Protein AF-A0A2V7XGY7-F1 (afdb_monomer)

Structure (mmCIF, N/CA/C/O backbone):
data_AF-A0A2V7XGY7-F1
#
_entry.id   AF-A0A2V7XGY7-F1
#
loop_
_atom_site.group_PDB
_atom_site.id
_atom_site.type_symbol
_atom_site.label_atom_id
_atom_site.label_alt_id
_atom_site.label_comp_id
_atom_site.label_asym_id
_atom_site.label_entity_id
_atom_site.label_seq_id
_atom_site.pdbx_PDB_ins_code
_atom_site.Cartn_x
_atom_site.Cartn_y
_atom_site.Cartn_z
_atom_site.occupancy
_atom_site.B_iso_or_equiv
_atom_site.auth_seq_id
_atom_site.auth_comp_id
_atom_site.auth_asym_id
_atom_site.auth_atom_id
_atom_site.pdbx_PDB_model_num
ATOM 1 N N . MET A 1 1 ? -17.185 2.835 -32.514 1.00 46.72 1 MET A N 1
ATOM 2 C CA . MET A 1 1 ? -17.616 2.091 -31.314 1.00 46.72 1 MET A CA 1
ATOM 3 C C . MET A 1 1 ? -16.519 1.093 -31.046 1.00 46.72 1 MET A C 1
ATOM 5 O O . MET A 1 1 ? -16.494 0.054 -31.683 1.00 46.72 1 MET A O 1
ATOM 9 N N . GLU A 1 2 ? -15.551 1.473 -30.225 1.00 43.09 2 GLU A N 1
ATOM 10 C CA . GLU A 1 2 ? -14.438 0.601 -29.854 1.00 43.09 2 GLU A CA 1
ATOM 11 C C . GLU A 1 2 ? -14.363 0.651 -28.333 1.00 43.09 2 GLU A C 1
ATOM 13 O O . GLU A 1 2 ? -13.688 1.482 -27.730 1.00 43.09 2 GLU A O 1
ATOM 18 N N . GLU A 1 3 ? -15.202 -0.181 -27.720 1.00 45.34 3 GLU A N 1
ATOM 19 C CA . GLU A 1 3 ? -15.142 -0.514 -26.304 1.00 45.34 3 GLU A CA 1
ATOM 20 C C . GLU A 1 3 ? -13.849 -1.300 -26.098 1.00 45.34 3 GLU A C 1
ATOM 22 O O . GLU A 1 3 ? -13.780 -2.508 -26.322 1.00 45.34 3 GLU A O 1
ATOM 27 N N . SER A 1 4 ? -12.782 -0.575 -25.762 1.00 44.91 4 SER A N 1
ATOM 28 C CA . SER A 1 4 ? -11.509 -1.172 -25.385 1.00 44.91 4 SER A CA 1
ATOM 29 C C . SER A 1 4 ? -11.739 -1.947 -24.092 1.00 44.91 4 SER A C 1
ATOM 31 O O . SER A 1 4 ? -11.933 -1.361 -23.026 1.00 44.91 4 SER A O 1
ATOM 33 N N . LEU A 1 5 ? -11.820 -3.267 -24.260 1.00 47.62 5 LEU A N 1
ATOM 34 C CA . LEU A 1 5 ? -11.950 -4.305 -23.249 1.00 47.62 5 LEU A CA 1
ATOM 35 C C . LEU A 1 5 ? -11.234 -3.884 -21.967 1.00 47.62 5 LEU A C 1
ATOM 37 O O . LEU A 1 5 ? -10.004 -3.859 -21.900 1.00 47.62 5 LEU A O 1
ATOM 41 N N . MET A 1 6 ? -12.029 -3.536 -20.956 1.00 45.19 6 MET A N 1
ATOM 42 C CA . MET A 1 6 ? -11.550 -3.375 -19.594 1.00 45.19 6 MET A CA 1
ATOM 43 C C . MET A 1 6 ? -10.892 -4.697 -19.213 1.00 45.19 6 MET A C 1
ATOM 45 O O . MET A 1 6 ? -11.563 -5.704 -19.007 1.00 45.19 6 MET A O 1
ATOM 49 N N . ASN A 1 7 ? -9.563 -4.700 -19.211 1.00 41.53 7 ASN A N 1
ATOM 50 C CA . ASN A 1 7 ? -8.748 -5.825 -18.803 1.00 41.53 7 ASN A CA 1
ATOM 51 C C . ASN A 1 7 ? -8.903 -5.966 -17.280 1.00 41.53 7 ASN A C 1
ATOM 53 O O . ASN A 1 7 ? -8.136 -5.413 -16.494 1.00 41.53 7 ASN A O 1
ATOM 57 N N . THR A 1 8 ? -9.998 -6.603 -16.867 1.00 46.94 8 THR A N 1
ATOM 58 C CA . THR A 1 8 ? -10.287 -7.028 -15.496 1.00 46.94 8 THR A CA 1
ATOM 59 C C . THR A 1 8 ? -9.630 -8.378 -15.244 1.00 46.94 8 THR A C 1
ATOM 61 O O . THR A 1 8 ? -10.295 -9.340 -14.863 1.00 46.94 8 THR A O 1
ATOM 64 N N . ASP A 1 9 ? -8.324 -8.473 -15.489 1.00 44.09 9 ASP A N 1
ATOM 65 C CA . ASP A 1 9 ? -7.549 -9.537 -14.866 1.00 44.09 9 ASP A CA 1
ATOM 66 C C . ASP A 1 9 ? -7.588 -9.287 -13.348 1.00 44.09 9 ASP A C 1
ATOM 68 O O . ASP A 1 9 ? -7.381 -8.142 -12.914 1.00 44.09 9 ASP A O 1
ATOM 72 N N . PRO A 1 10 ? -7.916 -10.290 -12.517 1.00 38.88 10 PRO A N 1
ATOM 73 C CA . PRO A 1 10 ? -7.894 -10.116 -11.075 1.00 38.88 10 PRO A CA 1
ATOM 74 C C . PRO A 1 10 ? -6.486 -9.673 -10.662 1.00 38.88 10 PRO A C 1
ATOM 76 O O . PRO A 1 10 ? -5.500 -10.383 -10.867 1.00 38.88 10 PRO A O 1
ATOM 79 N N . ARG A 1 11 ? -6.389 -8.458 -10.105 1.00 55.16 11 ARG A N 1
ATOM 80 C CA . ARG A 1 11 ? -5.152 -7.892 -9.553 1.00 55.16 11 ARG A CA 1
ATOM 81 C C . ARG A 1 11 ? -4.774 -8.731 -8.334 1.00 55.16 11 ARG A C 1
ATOM 83 O O . ARG A 1 11 ? -5.240 -8.480 -7.229 1.00 55.16 11 ARG A O 1
ATOM 90 N N . HIS A 1 12 ? -4.021 -9.803 -8.558 1.00 49.69 12 HIS A N 1
ATOM 91 C CA . HIS A 1 12 ? -3.672 -10.765 -7.520 1.00 49.69 12 HIS A CA 1
ATOM 92 C C . HIS A 1 12 ? -2.805 -10.089 -6.452 1.00 49.69 12 HIS A C 1
ATOM 94 O O . HIS A 1 12 ? -1.724 -9.584 -6.757 1.00 49.69 12 HIS A O 1
ATOM 100 N N . VAL A 1 13 ? -3.280 -10.090 -5.204 1.00 53.69 13 VAL A N 1
ATOM 101 C CA . VAL A 1 13 ? -2.519 -9.661 -4.026 1.00 53.69 13 VAL A CA 1
ATOM 102 C C . VAL A 1 13 ? -2.125 -10.905 -3.231 1.00 53.69 13 VAL A C 1
ATOM 104 O O . VAL A 1 13 ? -2.985 -11.569 -2.657 1.00 53.69 13 VAL A O 1
ATOM 107 N N . THR A 1 14 ? -0.835 -11.236 -3.194 1.00 56.06 14 THR A N 1
ATOM 108 C CA . THR A 1 14 ? -0.313 -12.379 -2.424 1.00 56.06 14 THR A CA 1
ATOM 109 C C . THR A 1 14 ? 0.252 -11.904 -1.093 1.00 56.06 14 THR A C 1
ATOM 111 O O . THR A 1 14 ? 1.143 -11.056 -1.061 1.00 56.06 14 THR A O 1
ATOM 114 N N . LEU A 1 15 ? -0.231 -12.464 0.014 1.00 51.75 15 LEU A N 1
ATOM 115 C CA . LEU A 1 15 ? 0.192 -12.073 1.360 1.00 51.75 15 LEU A CA 1
ATOM 116 C C . LEU A 1 15 ? 1.332 -12.942 1.864 1.00 51.75 15 LEU A C 1
ATOM 118 O O . LEU A 1 15 ? 1.272 -14.167 1.783 1.00 51.75 15 LEU A O 1
ATOM 122 N N . LEU A 1 16 ? 2.344 -12.294 2.427 1.00 55.34 16 LEU A N 1
ATOM 123 C CA . LEU A 1 16 ? 3.453 -12.925 3.127 1.00 55.34 16 LEU A CA 1
ATOM 124 C C . LEU A 1 16 ? 3.436 -12.417 4.572 1.00 55.34 16 LEU A C 1
ATOM 126 O O . LEU A 1 16 ? 4.139 -11.478 4.924 1.00 55.34 16 LEU A O 1
ATOM 130 N N . THR A 1 17 ? 2.574 -12.989 5.408 1.00 50.34 17 THR A N 1
ATOM 131 C CA . THR A 1 17 ? 2.470 -12.638 6.833 1.00 50.34 17 THR A CA 1
ATOM 132 C C . THR A 1 17 ? 3.401 -13.505 7.687 1.00 50.34 17 THR A C 1
ATOM 134 O O . THR A 1 17 ? 3.186 -14.719 7.751 1.00 50.34 17 THR A O 1
ATOM 137 N N . PRO A 1 18 ? 4.381 -12.934 8.409 1.00 47.38 18 PRO A N 1
ATOM 138 C CA . PRO A 1 18 ? 4.930 -13.557 9.606 1.00 47.38 18 PRO A CA 1
ATOM 139 C C . PRO A 1 18 ? 3.967 -13.303 10.789 1.00 47.38 18 PRO A C 1
ATOM 141 O O . PRO A 1 18 ? 3.942 -12.215 11.350 1.00 47.38 18 PRO A O 1
ATOM 144 N N . MET A 1 19 ? 3.134 -14.288 11.152 1.00 44.97 19 MET A N 1
ATOM 145 C CA . MET A 1 19 ? 2.222 -14.217 12.322 1.00 44.97 19 MET A CA 1
ATOM 146 C C . MET A 1 19 ? 2.981 -14.022 13.652 1.00 44.97 19 MET A C 1
ATOM 148 O O . MET A 1 19 ? 4.027 -14.657 13.827 1.00 44.97 19 MET A O 1
ATOM 152 N N . PRO A 1 20 ? 2.448 -13.223 14.612 1.00 45.06 20 PRO A N 1
ATOM 153 C CA . PRO A 1 20 ? 1.701 -13.783 15.768 1.00 45.06 20 PRO A CA 1
ATOM 154 C C . PRO A 1 20 ? 0.519 -12.854 16.243 1.00 45.06 20 PRO A C 1
ATOM 156 O O . PRO A 1 20 ? 0.223 -11.901 15.533 1.00 45.06 20 PRO A O 1
ATOM 159 N N . PRO A 1 21 ? -0.262 -13.127 17.327 1.00 52.50 21 PRO A N 1
ATOM 160 C CA . PRO A 1 21 ? -1.717 -13.304 17.230 1.00 52.50 21 PRO A CA 1
ATOM 161 C C . PRO A 1 21 ? -2.589 -12.219 17.907 1.00 52.50 21 PRO A C 1
ATOM 163 O O . PRO A 1 21 ? -2.312 -11.790 19.023 1.00 52.50 21 PRO A O 1
ATOM 166 N N . GLY A 1 22 ? -3.774 -11.964 17.340 1.00 48.19 22 GLY A N 1
ATOM 167 C CA . GLY A 1 22 ? -5.002 -11.885 18.150 1.00 48.19 22 GLY A CA 1
ATOM 168 C C . GLY A 1 22 ? -5.731 -10.546 18.267 1.00 48.19 22 GLY A C 1
ATOM 169 O O . GLY A 1 22 ? -6.733 -10.505 18.981 1.00 48.19 22 GLY A O 1
ATOM 170 N N . GLU A 1 23 ? -5.312 -9.483 17.578 1.00 52.19 23 GLU A N 1
ATOM 171 C CA . GLU A 1 23 ? -6.046 -8.211 17.626 1.00 52.19 23 GLU A CA 1
ATOM 172 C C . GLU A 1 23 ? -7.058 -8.074 16.469 1.00 52.19 23 GLU A C 1
ATOM 174 O O . GLU A 1 23 ? -6.738 -8.361 15.313 1.00 52.19 23 GLU A O 1
ATOM 179 N N . PRO A 1 24 ? -8.295 -7.609 16.738 1.00 56.31 24 PRO A N 1
ATOM 180 C CA . PRO A 1 24 ? -9.358 -7.467 15.734 1.00 56.31 24 PRO A CA 1
ATOM 181 C C . PRO A 1 24 ? -9.064 -6.400 14.665 1.00 56.31 24 PRO A C 1
ATOM 183 O O . PRO A 1 24 ? -9.850 -6.228 13.732 1.00 56.31 24 PRO A O 1
ATOM 186 N N . GLU A 1 25 ? -7.956 -5.670 14.796 1.00 61.44 25 GLU A N 1
ATOM 187 C CA . GLU A 1 25 ? -7.570 -4.565 13.921 1.00 61.44 25 GLU A CA 1
ATOM 188 C C . GLU A 1 25 ? -6.748 -5.018 12.697 1.00 61.44 25 GLU A C 1
ATOM 190 O O . GLU A 1 25 ? -6.770 -4.335 11.668 1.00 61.44 25 GLU A O 1
ATOM 195 N N . GLU A 1 26 ? -6.126 -6.205 12.744 1.00 62.97 26 GLU A N 1
ATOM 196 C CA . GLU A 1 26 ? -5.397 -6.814 11.613 1.00 62.97 26 GLU A CA 1
ATOM 197 C C . GLU A 1 26 ? -6.255 -6.962 10.345 1.00 62.97 26 GLU A C 1
ATOM 199 O O . GLU A 1 26 ? -5.852 -6.480 9.278 1.00 62.97 26 GLU A O 1
ATOM 204 N N . PRO A 1 27 ? -7.463 -7.565 10.418 1.00 67.38 27 PRO A N 1
ATOM 205 C CA . PRO A 1 27 ? -8.312 -7.748 9.244 1.00 67.38 27 PRO A CA 1
ATOM 206 C C . PRO A 1 27 ? -8.745 -6.420 8.612 1.00 67.38 27 PRO A C 1
ATOM 208 O O . PRO A 1 27 ? -8.887 -6.323 7.390 1.00 67.38 27 PRO A O 1
ATOM 211 N N . ALA A 1 28 ? -8.950 -5.384 9.433 1.00 75.75 28 ALA A N 1
ATOM 212 C CA . ALA A 1 28 ? -9.385 -4.071 8.973 1.00 75.75 28 ALA A CA 1
ATOM 213 C C . ALA A 1 28 ? -8.261 -3.325 8.247 1.00 75.75 28 ALA A C 1
ATOM 215 O O . ALA A 1 28 ? -8.506 -2.745 7.187 1.00 75.75 28 ALA A O 1
ATOM 216 N N . LEU A 1 29 ? -7.032 -3.360 8.775 1.00 78.06 29 LEU A N 1
ATOM 217 C CA . LEU A 1 29 ? -5.880 -2.771 8.098 1.00 78.06 29 LEU A CA 1
ATOM 218 C C . LEU A 1 29 ? -5.603 -3.487 6.779 1.00 78.06 29 LEU A C 1
ATOM 220 O O . LEU A 1 29 ? -5.442 -2.837 5.745 1.00 78.06 29 LEU A O 1
ATOM 224 N N . PHE A 1 30 ? -5.598 -4.819 6.811 1.00 76.94 30 PHE A N 1
ATOM 225 C CA . PHE A 1 30 ? -5.364 -5.612 5.619 1.00 76.94 30 PHE A CA 1
ATOM 226 C C . PHE A 1 30 ? -6.377 -5.282 4.515 1.00 76.94 30 PHE A C 1
ATOM 228 O O . PHE A 1 30 ? -5.992 -5.010 3.379 1.00 76.94 30 PHE A O 1
ATOM 235 N N . SER A 1 31 ? -7.661 -5.192 4.871 1.00 82.88 31 SER A N 1
ATOM 236 C CA . SER A 1 31 ? -8.722 -4.810 3.932 1.00 82.88 31 SER A CA 1
ATOM 237 C C . SER A 1 31 ? -8.486 -3.428 3.314 1.00 82.88 31 SER A C 1
ATOM 239 O O . SER A 1 31 ? -8.720 -3.239 2.124 1.00 82.88 31 SER A O 1
ATOM 241 N N . ARG A 1 32 ? -7.983 -2.457 4.089 1.00 86.12 32 ARG A N 1
ATOM 242 C CA . ARG A 1 32 ? -7.669 -1.112 3.576 1.00 86.12 32 ARG A CA 1
ATOM 243 C C . ARG A 1 32 ? -6.466 -1.114 2.640 1.00 86.12 32 ARG A C 1
ATOM 245 O O . ARG A 1 32 ? -6.500 -0.414 1.633 1.00 86.12 32 ARG A O 1
ATOM 252 N N . VAL A 1 33 ? -5.425 -1.890 2.948 1.00 85.75 33 VAL A N 1
ATOM 253 C CA . VAL A 1 33 ? -4.255 -2.054 2.069 1.00 85.75 33 VAL A CA 1
ATOM 254 C C . VAL A 1 33 ? -4.667 -2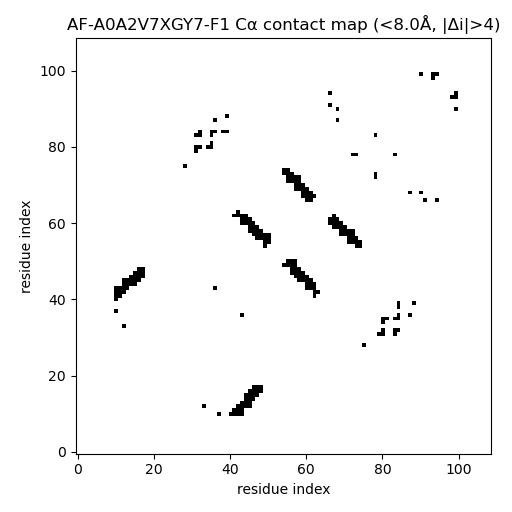.744 0.769 1.00 85.75 33 VAL A C 1
ATOM 256 O O . VAL A 1 33 ? -4.333 -2.255 -0.307 1.00 85.75 33 VAL A O 1
ATOM 259 N N . ALA A 1 34 ? -5.447 -3.824 0.845 1.00 85.50 34 ALA A N 1
ATOM 260 C CA . ALA A 1 34 ? -5.975 -4.508 -0.331 1.00 85.50 34 ALA A CA 1
ATOM 261 C C . ALA A 1 34 ? -6.812 -3.555 -1.201 1.00 85.50 34 ALA A C 1
ATOM 263 O O . ALA A 1 34 ? -6.523 -3.401 -2.384 1.00 85.50 34 ALA A O 1
ATOM 264 N N . GLN A 1 35 ? -7.757 -2.823 -0.601 1.00 88.19 35 GLN A N 1
ATOM 265 C CA . GLN A 1 35 ? -8.583 -1.836 -1.303 1.00 88.19 35 GLN A CA 1
ATOM 266 C C . GLN A 1 35 ? -7.753 -0.702 -1.927 1.00 88.19 35 GLN A C 1
ATOM 268 O O . GLN A 1 35 ? -8.058 -0.229 -3.022 1.00 88.19 35 GLN A O 1
ATOM 273 N N . ALA A 1 36 ? -6.688 -0.253 -1.258 1.00 88.81 36 ALA A N 1
ATOM 274 C CA . ALA A 1 36 ? -5.771 0.732 -1.821 1.00 88.81 36 ALA A CA 1
ATOM 275 C C . ALA A 1 36 ? -5.085 0.190 -3.087 1.00 88.81 36 ALA A C 1
ATOM 277 O O . ALA A 1 36 ? -5.082 0.850 -4.130 1.00 88.81 36 ALA A O 1
ATOM 278 N N . LEU A 1 37 ? -4.548 -1.031 -3.012 1.00 87.12 37 LEU A N 1
ATOM 279 C CA . LEU A 1 37 ? -3.814 -1.680 -4.099 1.00 87.12 37 LEU A CA 1
ATOM 280 C C . LEU A 1 37 ? -4.712 -2.109 -5.264 1.00 87.12 37 LEU A C 1
ATOM 282 O O . LEU A 1 37 ? -4.268 -2.062 -6.409 1.00 87.12 37 LEU A O 1
ATOM 286 N N . GLU A 1 38 ? -5.983 -2.433 -5.014 1.00 86.88 38 GLU A N 1
ATOM 287 C CA . GLU A 1 38 ? -6.978 -2.713 -6.058 1.00 86.88 38 GLU A CA 1
ATOM 288 C C . GLU A 1 38 ? -7.103 -1.573 -7.068 1.00 86.88 38 GLU A C 1
ATOM 290 O O . GLU A 1 38 ? -7.393 -1.822 -8.234 1.00 86.88 38 GLU A O 1
ATOM 295 N N . THR A 1 39 ? -6.849 -0.328 -6.660 1.00 85.00 39 THR A N 1
ATOM 296 C CA . THR A 1 39 ? -6.915 0.835 -7.557 1.00 85.00 39 THR A CA 1
ATOM 297 C C . THR A 1 39 ? -5.633 1.059 -8.361 1.00 85.00 39 THR A C 1
ATOM 299 O O . THR A 1 39 ? -5.669 1.748 -9.382 1.00 85.00 39 THR A O 1
ATOM 302 N N . LEU A 1 40 ? -4.526 0.402 -8.001 1.00 84.44 40 LEU A N 1
ATOM 303 C CA . LEU A 1 40 ? -3.218 0.556 -8.638 1.00 84.44 40 LEU A CA 1
ATOM 304 C C . LEU A 1 40 ? -2.874 -0.639 -9.553 1.00 84.44 40 LEU A C 1
ATOM 306 O O . LEU A 1 40 ? -3.270 -1.772 -9.272 1.00 84.44 40 LEU A O 1
ATOM 310 N N . PRO A 1 41 ? -2.150 -0.421 -10.667 1.00 83.25 41 PRO A N 1
ATOM 311 C CA . PRO A 1 41 ? -1.858 -1.481 -11.628 1.00 83.25 41 PRO A CA 1
ATOM 312 C C . PRO A 1 41 ? -0.829 -2.473 -11.079 1.00 83.25 41 PRO A C 1
ATOM 314 O O . PRO A 1 41 ? 0.244 -2.046 -10.670 1.00 83.25 41 PRO A O 1
ATOM 317 N N . GLY A 1 42 ? -1.095 -3.776 -11.163 1.00 77.62 42 GLY A N 1
ATOM 318 C CA . GLY A 1 42 ? -0.089 -4.823 -10.948 1.00 77.62 42 GLY A CA 1
ATOM 319 C C . GLY A 1 42 ? -0.625 -6.063 -10.230 1.00 77.62 42 GLY A C 1
ATOM 320 O O . GLY A 1 42 ? -1.666 -5.992 -9.573 1.00 77.62 42 GLY A O 1
ATOM 321 N N . PRO A 1 43 ? 0.085 -7.199 -10.324 1.00 84.25 43 PRO A N 1
ATOM 322 C CA . PRO A 1 43 ? 0.085 -8.169 -9.245 1.00 84.25 43 PRO A CA 1
ATOM 323 C C . PRO A 1 43 ? 0.947 -7.623 -8.099 1.00 84.25 43 PRO A C 1
ATOM 325 O O . PRO A 1 43 ? 2.074 -7.169 -8.311 1.00 84.25 43 PRO A O 1
ATOM 328 N N . TRP A 1 44 ? 0.418 -7.659 -6.882 1.00 87.19 44 TRP A N 1
ATOM 329 C CA . TRP A 1 44 ? 1.076 -7.130 -5.690 1.00 87.19 44 TRP A CA 1
ATOM 330 C C . TRP A 1 44 ? 1.428 -8.271 -4.741 1.00 87.19 44 TRP A C 1
ATOM 332 O O . TRP A 1 44 ? 0.670 -9.227 -4.589 1.00 87.19 44 TRP A O 1
ATOM 342 N N . ARG A 1 45 ? 2.558 -8.170 -4.047 1.00 86.06 45 ARG A N 1
ATOM 343 C CA . ARG A 1 45 ? 2.833 -8.995 -2.866 1.00 86.06 45 ARG A CA 1
ATOM 344 C C . ARG A 1 45 ? 2.939 -8.089 -1.659 1.00 86.06 45 ARG A C 1
ATOM 346 O O . ARG A 1 45 ? 3.592 -7.056 -1.739 1.00 86.06 45 ARG A O 1
ATOM 353 N N . VAL A 1 46 ? 2.290 -8.455 -0.564 1.00 85.19 46 VAL A N 1
ATOM 354 C CA . VAL A 1 46 ? 2.203 -7.606 0.626 1.00 85.19 46 VAL A CA 1
ATOM 355 C C . VAL A 1 46 ? 2.707 -8.378 1.833 1.00 85.19 46 VAL A C 1
ATOM 357 O O . VAL A 1 46 ? 2.189 -9.445 2.158 1.00 85.19 46 VAL A O 1
ATOM 360 N N . GLY A 1 47 ? 3.723 -7.833 2.489 1.00 84.12 47 GLY A N 1
ATOM 361 C CA . GLY A 1 47 ? 4.163 -8.212 3.822 1.00 84.12 47 GLY A CA 1
ATOM 362 C C . GLY A 1 47 ? 3.585 -7.256 4.858 1.00 84.12 47 GLY A C 1
ATOM 363 O O . GLY A 1 47 ? 3.516 -6.048 4.630 1.00 84.12 47 GLY A O 1
ATOM 364 N N . LEU A 1 48 ? 3.164 -7.802 5.993 1.00 80.75 48 LEU A N 1
ATOM 365 C CA . LEU A 1 48 ? 2.656 -7.044 7.133 1.00 80.75 48 LEU A CA 1
ATOM 366 C C . LEU A 1 48 ? 3.444 -7.445 8.372 1.00 80.75 48 LEU A C 1
ATOM 368 O O . LEU A 1 48 ? 3.514 -8.630 8.688 1.00 80.75 48 LEU A O 1
ATOM 372 N N . THR A 1 49 ? 4.005 -6.465 9.075 1.00 78.31 49 THR A N 1
ATOM 373 C CA . THR A 1 49 ? 4.740 -6.690 10.324 1.00 78.31 49 THR A CA 1
ATOM 374 C C . THR A 1 49 ? 4.232 -5.728 11.389 1.00 78.31 49 THR A C 1
ATOM 376 O O . THR A 1 49 ? 4.207 -4.519 11.166 1.00 78.31 49 THR A O 1
ATOM 379 N N . HIS A 1 50 ? 3.846 -6.251 12.553 1.00 74.88 50 HIS A N 1
ATOM 380 C CA . HIS A 1 50 ? 3.397 -5.445 13.688 1.00 74.88 50 HIS A CA 1
ATOM 381 C C . HIS A 1 50 ? 4.539 -5.177 14.673 1.00 74.88 50 HIS A C 1
ATOM 383 O O . HIS A 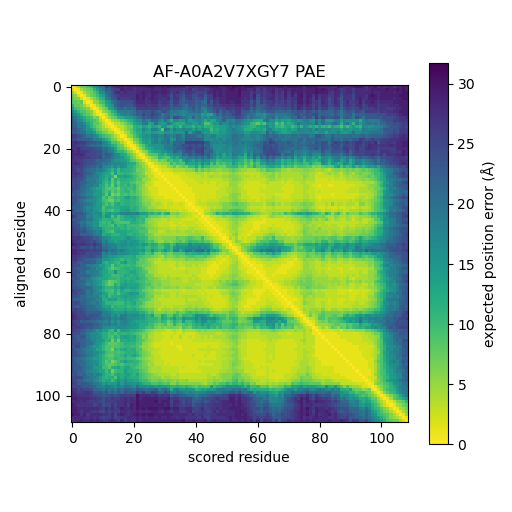1 50 ? 5.207 -6.106 15.133 1.00 74.88 50 HIS A O 1
ATOM 389 N N . GLY A 1 51 ? 4.744 -3.910 15.029 1.00 69.56 51 GLY A N 1
ATOM 390 C CA . GLY A 1 51 ? 5.664 -3.493 16.081 1.00 69.56 51 GLY A CA 1
ATOM 391 C C . GLY A 1 51 ? 4.969 -3.421 17.440 1.00 69.56 51 GLY A C 1
ATOM 392 O O . GLY A 1 51 ? 4.481 -2.360 17.828 1.00 69.56 51 GLY A O 1
ATOM 393 N N . VAL A 1 52 ? 4.969 -4.534 18.180 1.00 61.88 52 VAL A N 1
ATOM 394 C CA . VAL A 1 52 ? 4.221 -4.715 19.446 1.00 61.88 52 VAL A CA 1
ATOM 395 C C . VAL A 1 52 ? 4.578 -3.682 20.529 1.00 61.88 52 VAL A C 1
ATOM 397 O O . VAL A 1 52 ? 3.730 -3.314 21.333 1.00 61.88 52 VAL A O 1
ATOM 400 N N . GLU A 1 53 ? 5.814 -3.175 20.553 1.00 60.72 53 GLU A N 1
ATOM 401 C CA . GLU A 1 53 ? 6.271 -2.243 21.600 1.00 60.72 53 GLU A CA 1
ATOM 402 C C . GLU A 1 53 ? 5.747 -0.807 21.444 1.00 60.72 53 GLU A C 1
ATOM 404 O O . GLU A 1 53 ? 5.788 -0.031 22.396 1.00 60.72 53 GLU A O 1
ATOM 409 N N . LEU A 1 54 ? 5.270 -0.430 20.256 1.00 58.06 54 LEU A N 1
ATOM 410 C CA . LEU A 1 54 ? 4.936 0.962 19.929 1.00 58.06 54 LEU A CA 1
ATOM 411 C C . LEU A 1 54 ? 3.635 1.095 19.105 1.00 58.06 54 LEU A C 1
ATOM 413 O O . LEU A 1 54 ? 3.262 2.209 18.748 1.00 58.06 54 LEU A O 1
ATOM 417 N N . GLY A 1 55 ? 2.939 -0.008 18.798 1.00 67.88 55 GLY A N 1
ATOM 418 C CA . GLY A 1 55 ? 1.603 0.002 18.179 1.00 67.88 55 GLY A CA 1
ATOM 419 C C . GLY A 1 55 ? 1.559 0.477 16.721 1.00 67.88 55 GLY A C 1
ATOM 420 O O . GLY A 1 55 ? 0.574 1.081 16.292 1.00 67.88 55 GLY A O 1
ATOM 421 N N . TRP A 1 56 ? 2.629 0.247 15.958 1.00 75.38 56 TRP A N 1
ATOM 422 C CA . TRP A 1 56 ? 2.745 0.620 14.544 1.00 75.38 56 TRP A CA 1
ATOM 423 C C . TRP A 1 56 ? 2.721 -0.606 13.642 1.00 75.38 56 TRP A C 1
ATOM 425 O O . TRP A 1 56 ? 3.180 -1.692 14.007 1.00 75.38 56 TRP A O 1
ATOM 435 N N . TRP A 1 57 ? 2.236 -0.397 12.422 1.00 80.00 57 TRP A N 1
ATOM 436 C CA . TRP A 1 57 ? 2.210 -1.410 11.378 1.00 80.00 57 TRP A CA 1
ATOM 437 C C . TRP A 1 57 ? 3.191 -1.062 10.271 1.00 80.00 57 TRP A C 1
ATOM 439 O O . TRP A 1 57 ? 3.170 0.041 9.730 1.00 80.00 57 TRP A O 1
ATOM 449 N N . ILE A 1 58 ? 4.030 -2.021 9.901 1.00 81.88 58 ILE A N 1
ATOM 450 C CA . ILE A 1 58 ? 4.821 -1.966 8.677 1.00 81.88 58 ILE A CA 1
ATOM 451 C C . ILE A 1 58 ? 4.045 -2.687 7.594 1.00 81.88 58 ILE A C 1
ATOM 453 O O . ILE A 1 58 ? 3.729 -3.869 7.736 1.00 81.88 58 ILE A O 1
ATOM 457 N N . VAL A 1 59 ? 3.795 -1.990 6.494 1.00 85.75 59 VAL A N 1
ATOM 458 C CA . VAL A 1 59 ? 3.320 -2.602 5.258 1.00 85.75 59 VAL A CA 1
ATOM 459 C C . VAL A 1 59 ? 4.459 -2.560 4.265 1.00 85.75 59 VAL A C 1
ATOM 461 O O . VAL A 1 59 ? 4.914 -1.477 3.909 1.00 85.75 59 VAL A O 1
ATOM 464 N N . THR A 1 60 ? 4.900 -3.713 3.786 1.00 86.19 60 THR A N 1
ATOM 465 C CA . THR A 1 60 ? 5.857 -3.772 2.685 1.00 86.19 60 THR A CA 1
ATOM 466 C C . THR A 1 60 ? 5.183 -4.340 1.454 1.00 86.19 60 THR A C 1
ATOM 468 O O . THR A 1 60 ? 4.625 -5.432 1.484 1.00 86.19 60 THR A O 1
ATOM 471 N N . VAL A 1 61 ? 5.205 -3.587 0.364 1.00 87.75 61 VAL A N 1
ATOM 472 C CA . VAL A 1 61 ? 4.567 -3.942 -0.897 1.00 87.75 61 VAL A CA 1
ATOM 473 C C . VAL A 1 61 ? 5.637 -4.163 -1.952 1.00 87.75 61 VAL A C 1
ATOM 475 O O . VAL A 1 61 ? 6.508 -3.321 -2.148 1.00 87.75 61 VAL A O 1
ATOM 478 N N . TYR A 1 62 ? 5.522 -5.278 -2.659 1.00 86.94 62 TYR A N 1
ATOM 479 C CA . TYR A 1 62 ? 6.437 -5.715 -3.700 1.00 86.94 62 TYR A CA 1
ATOM 480 C C . TYR A 1 62 ? 5.696 -5.970 -5.011 1.00 86.94 62 TYR A C 1
ATOM 482 O O . TYR A 1 62 ? 4.536 -6.396 -5.011 1.00 86.94 62 TYR A O 1
ATOM 490 N N . ARG A 1 63 ? 6.393 -5.788 -6.132 1.00 86.12 63 ARG A N 1
ATOM 491 C CA . ARG A 1 63 ? 5.964 -6.210 -7.475 1.00 86.12 63 ARG A CA 1
ATOM 492 C C . ARG A 1 63 ? 7.098 -6.895 -8.221 1.00 86.12 63 ARG A C 1
ATOM 494 O O . ARG A 1 63 ? 8.267 -6.792 -7.867 1.00 86.12 63 ARG A O 1
ATOM 501 N N . GLU A 1 64 ? 6.732 -7.583 -9.293 1.00 82.56 64 GLU A N 1
ATOM 502 C CA . GLU A 1 64 ? 7.659 -8.371 -10.110 1.00 82.56 64 GLU A CA 1
ATOM 503 C C . GLU A 1 64 ? 8.626 -7.522 -10.949 1.00 82.56 64 GLU A C 1
ATOM 505 O O . GLU A 1 64 ? 9.668 -8.020 -11.361 1.00 82.56 64 GLU A O 1
ATOM 510 N N . ASP A 1 65 ? 8.330 -6.236 -11.154 1.00 82.25 65 ASP A N 1
ATOM 511 C CA . ASP A 1 65 ? 9.218 -5.277 -11.827 1.00 82.25 65 ASP A CA 1
ATOM 512 C C . ASP A 1 65 ? 10.342 -4.737 -10.925 1.00 82.25 65 ASP A C 1
ATOM 514 O O . ASP A 1 65 ? 11.136 -3.902 -11.354 1.00 82.25 65 ASP A O 1
ATOM 518 N N . GLY A 1 66 ? 10.446 -5.235 -9.689 1.00 84.19 66 GLY A N 1
ATOM 519 C CA . GLY A 1 66 ? 11.438 -4.788 -8.714 1.00 84.19 66 GLY A CA 1
ATOM 520 C C . GLY A 1 66 ? 10.998 -3.564 -7.913 1.00 84.19 66 GLY A C 1
ATOM 521 O O . GLY A 1 66 ? 11.807 -3.003 -7.175 1.00 84.19 66 GLY A O 1
ATOM 522 N N . PHE A 1 67 ? 9.734 -3.144 -8.027 1.00 86.25 67 PHE A N 1
ATOM 523 C CA . PHE A 1 67 ? 9.169 -2.169 -7.104 1.00 86.25 67 PHE A CA 1
ATOM 5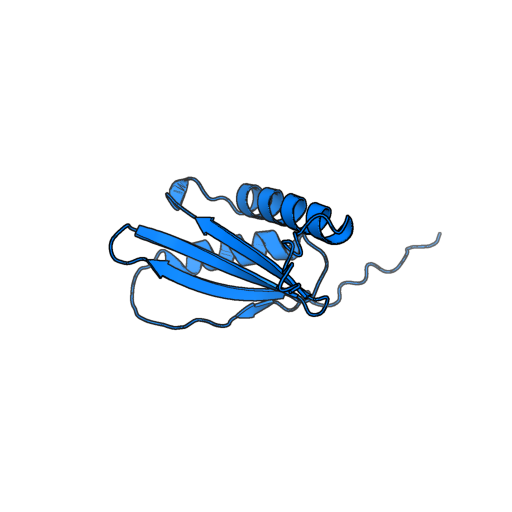24 C C . PHE A 1 67 ? 9.064 -2.767 -5.697 1.00 86.25 67 PHE A C 1
ATOM 526 O O . PHE A 1 67 ? 8.451 -3.818 -5.496 1.00 86.25 67 PHE A O 1
ATOM 533 N N . GLU A 1 68 ? 9.615 -2.045 -4.728 1.00 87.81 68 GLU A N 1
ATOM 534 C CA . GLU A 1 68 ? 9.484 -2.303 -3.299 1.00 87.81 68 GLU A CA 1
ATOM 535 C C . GLU A 1 68 ? 9.167 -0.982 -2.593 1.00 87.81 68 GLU A C 1
ATOM 537 O O . GLU A 1 68 ? 9.809 0.044 -2.837 1.00 87.81 68 GLU A O 1
ATOM 542 N N . CYS A 1 69 ? 8.160 -0.996 -1.725 1.00 86.94 69 CYS A N 1
ATOM 543 C CA . CYS A 1 69 ? 7.771 0.154 -0.925 1.00 86.94 69 CYS A CA 1
ATOM 544 C C . CYS A 1 69 ? 7.394 -0.288 0.484 1.00 86.94 69 CYS A C 1
ATOM 546 O O . CYS A 1 69 ? 6.541 -1.154 0.657 1.00 86.94 69 CYS A O 1
ATOM 548 N N . THR A 1 70 ? 8.007 0.345 1.482 1.00 87.69 70 THR A N 1
ATOM 549 C CA . THR A 1 70 ? 7.691 0.137 2.894 1.00 87.69 70 THR A CA 1
ATOM 550 C C . THR A 1 70 ? 6.971 1.365 3.433 1.00 87.69 70 THR A C 1
ATOM 552 O O . THR A 1 70 ? 7.513 2.469 3.390 1.00 87.69 70 THR A O 1
ATOM 555 N N . LEU A 1 71 ? 5.763 1.168 3.951 1.00 85.50 71 LEU A N 1
ATOM 556 C CA . LEU A 1 71 ? 4.965 2.180 4.627 1.00 85.50 71 LEU A CA 1
ATOM 557 C C . LEU A 1 71 ? 4.951 1.903 6.128 1.00 85.50 71 LEU A C 1
ATOM 559 O O . LEU A 1 71 ? 4.648 0.791 6.563 1.00 85.50 71 LEU A O 1
ATOM 563 N N . LEU A 1 72 ? 5.246 2.942 6.905 1.00 83.00 72 LEU A N 1
ATOM 564 C CA . LEU A 1 72 ? 5.043 2.957 8.345 1.00 83.00 72 LEU A CA 1
AT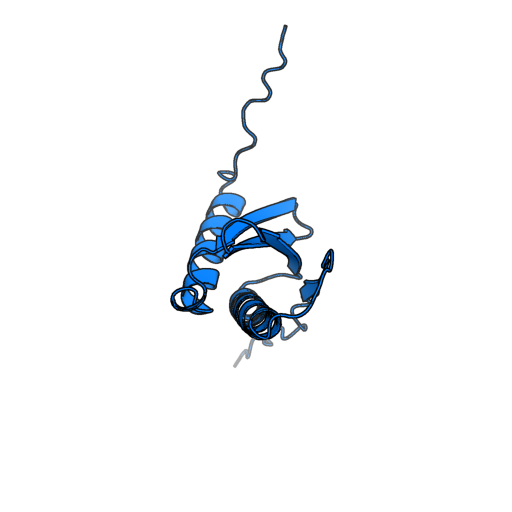OM 565 C C . LEU A 1 72 ? 3.665 3.555 8.627 1.00 83.00 72 LEU A C 1
ATOM 567 O O . LEU A 1 72 ? 3.417 4.728 8.354 1.00 83.00 72 LEU A O 1
ATOM 571 N N . LEU A 1 73 ? 2.762 2.739 9.153 1.00 80.06 73 LEU A N 1
ATOM 572 C CA . LEU A 1 73 ? 1.402 3.128 9.481 1.00 80.06 73 LEU A CA 1
ATOM 573 C C . LEU A 1 73 ? 1.274 3.277 10.996 1.00 80.06 73 LEU A C 1
ATOM 575 O O . LEU A 1 73 ? 1.103 2.304 11.732 1.00 80.06 73 LEU A O 1
ATOM 579 N N . GLU A 1 74 ? 1.356 4.525 11.445 1.00 72.75 74 GLU A N 1
ATOM 580 C CA . GLU A 1 74 ? 1.071 4.932 12.820 1.00 72.75 74 GLU A CA 1
ATOM 581 C C . GLU A 1 74 ? -0.391 5.383 12.936 1.00 72.75 74 GLU A C 1
ATOM 583 O O . GLU A 1 74 ? -0.934 6.017 12.024 1.00 72.75 74 GLU A O 1
ATOM 588 N N . GLY A 1 75 ? -1.041 5.052 14.057 1.00 66.88 75 GLY A N 1
ATOM 589 C CA . GLY A 1 75 ? -2.405 5.492 14.356 1.00 66.88 75 GLY A CA 1
ATOM 590 C C . GLY A 1 75 ? -3.444 4.982 13.352 1.00 66.88 75 GLY A C 1
ATOM 591 O O . GLY A 1 75 ? -3.979 5.755 12.557 1.00 66.88 75 GLY A O 1
ATOM 592 N N . LEU A 1 76 ? -3.785 3.689 13.425 1.00 63.66 76 LEU A N 1
ATOM 593 C CA . LEU A 1 76 ? -4.695 2.991 12.499 1.00 63.66 76 LEU A CA 1
ATOM 594 C C . LEU A 1 76 ? -6.024 3.708 12.220 1.00 63.66 76 LEU A C 1
ATOM 596 O O . LEU A 1 76 ? -6.572 3.573 11.127 1.00 63.66 76 LEU A O 1
ATOM 600 N N . ALA A 1 77 ? -6.548 4.490 13.165 1.00 61.91 77 ALA A N 1
ATOM 601 C CA . ALA A 1 77 ? -7.768 5.276 12.971 1.00 61.91 77 ALA A CA 1
ATOM 602 C C . ALA A 1 77 ? -7.648 6.339 11.858 1.00 61.91 77 ALA A C 1
ATOM 604 O O . ALA A 1 77 ? -8.651 6.709 11.254 1.00 61.91 77 ALA A O 1
ATOM 605 N N . GLN A 1 78 ? -6.435 6.816 11.570 1.00 65.06 78 GLN A N 1
ATOM 606 C CA . GLN A 1 78 ? -6.168 7.860 10.574 1.00 65.06 78 GLN A CA 1
ATOM 607 C C . GLN A 1 78 ? -5.790 7.283 9.200 1.00 65.06 78 GLN A C 1
ATOM 609 O O . GLN A 1 78 ? -5.854 7.984 8.191 1.00 65.06 78 GLN A O 1
ATOM 614 N N . GLN A 1 79 ? -5.433 5.997 9.141 1.00 73.12 79 GLN A N 1
ATOM 615 C CA . GLN A 1 79 ? -4.978 5.334 7.920 1.00 73.12 79 GLN A CA 1
ATOM 616 C C . GLN A 1 79 ? -6.168 4.762 7.147 1.00 73.12 79 GLN A C 1
ATOM 618 O O . GLN A 1 79 ? -6.638 3.650 7.403 1.00 73.12 79 GLN A O 1
ATOM 623 N N . THR A 1 80 ? -6.679 5.550 6.201 1.00 83.94 80 THR A N 1
ATOM 624 C CA . THR A 1 80 ? -7.752 5.147 5.281 1.00 83.94 80 THR A CA 1
ATOM 625 C C . THR A 1 80 ? -7.174 4.458 4.043 1.00 83.94 80 THR A C 1
ATOM 627 O O . THR A 1 80 ? -6.013 4.661 3.692 1.00 83.94 80 THR A O 1
ATOM 630 N N . ALA A 1 81 ? -7.986 3.682 3.320 1.00 84.81 81 ALA A N 1
ATOM 631 C CA . ALA A 1 81 ? -7.551 3.097 2.048 1.00 84.81 81 ALA A CA 1
ATOM 632 C C . ALA A 1 81 ? -7.090 4.174 1.043 1.00 84.81 81 ALA A C 1
ATOM 634 O O . ALA A 1 81 ? -6.116 3.977 0.323 1.00 84.81 81 ALA A O 1
ATOM 635 N N . SER A 1 82 ? -7.734 5.346 1.041 1.00 86.88 82 SER A N 1
ATOM 636 C CA . SER A 1 82 ? -7.346 6.476 0.189 1.00 86.88 82 SER A CA 1
ATOM 637 C C . SER A 1 82 ? -5.967 7.035 0.545 1.00 86.88 82 SER A C 1
ATOM 639 O O . SER A 1 82 ? -5.155 7.233 -0.351 1.00 86.88 82 SER A O 1
ATOM 641 N N . SER A 1 83 ? -5.668 7.240 1.834 1.00 87.12 83 SER A N 1
ATOM 642 C CA . SER A 1 83 ? -4.359 7.767 2.249 1.00 87.12 83 SER A CA 1
ATOM 643 C C . SER A 1 83 ? -3.225 6.778 1.979 1.00 87.12 83 SER A C 1
ATOM 645 O O . SER A 1 83 ? -2.126 7.193 1.620 1.00 87.12 83 SER A O 1
ATOM 647 N N . ILE A 1 84 ? -3.488 5.474 2.115 1.00 88.12 84 ILE A N 1
ATOM 648 C CA . ILE A 1 84 ? -2.537 4.414 1.753 1.00 88.12 84 ILE A CA 1
ATOM 649 C C . ILE A 1 84 ? -2.324 4.398 0.236 1.00 88.12 84 ILE A C 1
ATOM 651 O O . ILE A 1 84 ? -1.186 4.371 -0.226 1.00 88.12 84 ILE A O 1
ATOM 655 N N . ARG A 1 85 ? -3.402 4.473 -0.554 1.00 90.25 85 ARG A N 1
ATOM 656 C CA . ARG A 1 85 ? -3.324 4.532 -2.019 1.00 90.25 85 ARG A CA 1
ATOM 657 C C . ARG A 1 85 ? -2.485 5.713 -2.486 1.00 90.25 85 ARG A C 1
ATOM 659 O O . ARG A 1 85 ? -1.638 5.524 -3.348 1.00 90.25 85 ARG A O 1
ATOM 666 N N . ASP A 1 86 ? -2.720 6.906 -1.950 1.00 90.00 86 ASP A N 1
ATOM 667 C CA . ASP A 1 86 ? -2.030 8.113 -2.411 1.00 90.00 86 ASP A CA 1
ATOM 668 C C . ASP A 1 86 ? -0.518 8.028 -2.124 1.00 90.00 86 ASP A C 1
ATOM 670 O O . ASP A 1 86 ? 0.292 8.354 -2.991 1.00 90.00 86 ASP A O 1
ATOM 674 N N . GLN A 1 87 ? -0.126 7.473 -0.969 1.00 89.12 87 GLN A N 1
ATOM 675 C CA . GLN A 1 87 ? 1.279 7.171 -0.649 1.00 89.12 87 GLN A CA 1
ATOM 676 C C . GLN A 1 87 ? 1.888 6.129 -1.600 1.00 89.12 87 GLN A C 1
ATOM 678 O O . GLN A 1 87 ? 3.009 6.300 -2.082 1.00 89.12 87 GLN A O 1
ATOM 683 N N . MET A 1 88 ? 1.144 5.063 -1.905 1.00 89.00 88 MET A N 1
ATOM 684 C CA . MET A 1 88 ? 1.575 4.026 -2.846 1.00 89.00 88 MET A CA 1
ATOM 685 C C . MET A 1 88 ? 1.706 4.560 -4.278 1.00 89.00 88 MET A C 1
ATOM 687 O O . MET A 1 88 ? 2.649 4.200 -4.979 1.00 89.00 88 MET A O 1
ATOM 691 N N . ALA A 1 89 ? 0.784 5.420 -4.716 1.00 89.44 89 ALA A N 1
ATOM 692 C CA . ALA A 1 89 ? 0.802 6.037 -6.037 1.00 89.44 89 ALA A CA 1
ATOM 693 C C . ALA A 1 89 ? 2.015 6.960 -6.205 1.00 89.44 89 ALA A C 1
ATOM 695 O O . ALA A 1 89 ? 2.699 6.880 -7.225 1.00 89.44 89 ALA A O 1
ATOM 696 N N . ASP A 1 90 ? 2.323 7.770 -5.188 1.00 88.88 90 ASP A N 1
ATOM 697 C CA . ASP A 1 90 ? 3.531 8.597 -5.166 1.00 88.88 90 ASP A CA 1
ATOM 698 C C . ASP A 1 90 ? 4.806 7.742 -5.244 1.00 88.88 90 ASP A C 1
ATOM 700 O O . ASP A 1 90 ? 5.675 7.978 -6.089 1.00 88.88 90 ASP A O 1
ATOM 704 N N . ALA A 1 91 ? 4.905 6.700 -4.412 1.00 87.81 91 ALA A N 1
ATOM 705 C CA . ALA A 1 91 ? 6.053 5.797 -4.416 1.00 87.81 91 ALA A CA 1
ATOM 706 C C . ALA A 1 91 ? 6.230 5.098 -5.774 1.00 87.81 91 ALA A C 1
ATOM 708 O O . ALA A 1 91 ? 7.346 4.994 -6.289 1.00 87.81 91 ALA A O 1
ATOM 709 N N . LEU A 1 92 ? 5.127 4.653 -6.377 1.00 87.00 92 LEU A N 1
ATOM 710 C CA . LEU A 1 92 ? 5.122 4.007 -7.683 1.00 87.00 92 LEU A CA 1
ATOM 711 C C . LEU A 1 92 ? 5.549 4.976 -8.791 1.00 87.00 92 LEU A C 1
ATOM 713 O O . LEU A 1 92 ? 6.366 4.621 -9.640 1.00 87.00 92 LEU A O 1
ATOM 717 N N . GLN A 1 93 ? 5.058 6.215 -8.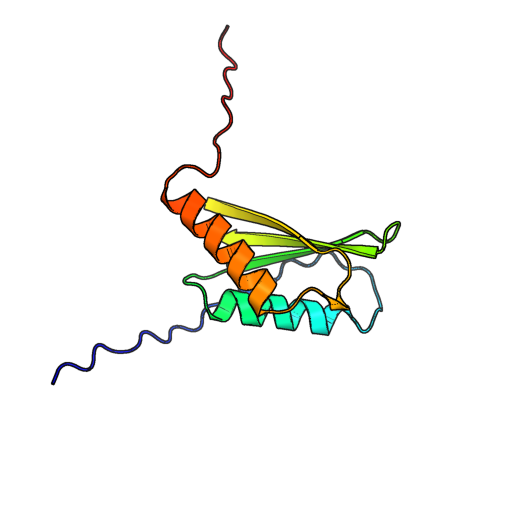764 1.00 87.81 93 GLN A N 1
ATOM 718 C CA . GLN A 1 93 ? 5.468 7.252 -9.708 1.00 87.81 93 GLN A CA 1
ATOM 719 C C . GLN A 1 93 ? 6.970 7.541 -9.598 1.00 87.81 93 GLN A C 1
ATOM 721 O O . GLN A 1 93 ? 7.656 7.613 -10.618 1.00 87.81 93 GLN A O 1
ATOM 726 N N . ARG A 1 94 ? 7.515 7.640 -8.379 1.00 85.88 94 ARG A N 1
ATOM 727 C CA . ARG A 1 94 ? 8.964 7.799 -8.166 1.00 85.88 94 ARG A CA 1
ATOM 728 C C . ARG A 1 94 ? 9.764 6.613 -8.703 1.00 85.88 94 ARG A C 1
ATOM 730 O O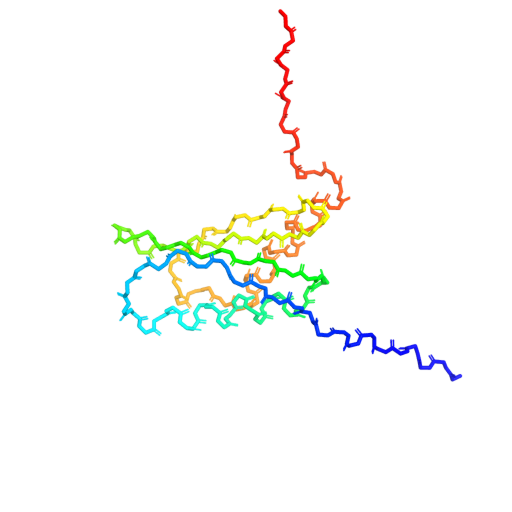 . ARG A 1 94 ? 10.823 6.825 -9.292 1.00 85.88 94 ARG A O 1
ATOM 737 N N . HIS A 1 95 ? 9.247 5.395 -8.572 1.00 84.56 95 HIS A N 1
ATOM 738 C CA . HIS A 1 95 ? 9.888 4.202 -9.121 1.00 84.56 95 HIS A CA 1
ATOM 739 C C . HIS A 1 95 ? 9.929 4.216 -10.648 1.00 84.56 95 HIS A C 1
ATOM 741 O O . HIS A 1 95 ? 10.994 4.011 -11.225 1.00 84.56 95 HIS A O 1
ATOM 747 N N . PHE A 1 96 ? 8.815 4.553 -11.302 1.00 81.62 96 PHE A N 1
ATOM 748 C CA . PHE A 1 96 ? 8.770 4.690 -12.760 1.00 81.62 96 PHE A CA 1
ATOM 749 C C . PHE A 1 96 ? 9.729 5.754 -13.294 1.00 81.62 96 PHE A C 1
ATOM 751 O O . PHE A 1 96 ? 10.292 5.594 -14.373 1.00 81.62 96 PHE A O 1
ATOM 758 N N . LEU A 1 97 ? 9.943 6.827 -12.535 1.00 84.25 97 LEU A N 1
ATOM 759 C CA . LEU A 1 97 ? 10.891 7.880 -12.890 1.00 84.25 97 LEU A CA 1
ATOM 760 C C . LEU A 1 97 ? 12.356 7.499 -12.602 1.00 84.25 97 LEU A C 1
ATOM 762 O O . LEU A 1 97 ? 13.247 8.313 -12.835 1.00 84.25 97 LEU A O 1
ATOM 766 N N . GLY A 1 98 ? 12.628 6.296 -12.079 1.00 77.00 98 GLY A N 1
ATOM 767 C CA . GLY A 1 98 ? 13.969 5.874 -11.661 1.00 77.00 98 GLY A CA 1
ATOM 768 C C . GLY A 1 98 ? 14.496 6.636 -10.440 1.00 77.00 98 GLY A C 1
ATOM 769 O O . GLY A 1 98 ? 15.693 6.620 -10.166 1.00 77.00 98 GLY A O 1
ATOM 770 N N . LEU A 1 99 ? 13.608 7.318 -9.711 1.00 64.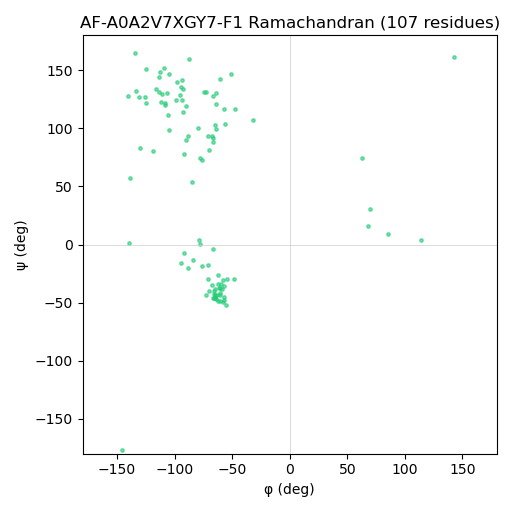12 99 LEU A N 1
ATOM 771 C CA . LEU A 1 99 ? 13.920 8.128 -8.532 1.00 64.12 99 LEU A CA 1
ATOM 772 C C . LEU A 1 99 ? 13.808 7.327 -7.228 1.00 64.12 99 LEU A C 1
ATOM 774 O O . LEU A 1 99 ? 14.184 7.820 -6.163 1.00 64.12 99 LEU A O 1
ATOM 778 N N . SER A 1 100 ? 13.312 6.088 -7.295 1.00 57.56 100 SER A N 1
ATOM 779 C CA . SER A 1 100 ? 13.415 5.121 -6.201 1.00 57.56 100 SER A CA 1
ATOM 780 C C . SER A 1 100 ? 14.868 4.676 -6.099 1.00 57.56 100 SER A C 1
ATOM 782 O O . SER A 1 100 ? 15.326 3.818 -6.847 1.00 57.56 100 SER A O 1
ATOM 784 N N . GLY A 1 101 ? 15.617 5.365 -5.243 1.00 46.94 101 GLY A N 1
ATOM 785 C CA . GLY A 1 101 ? 17.070 5.336 -5.214 1.00 46.94 101 GLY A CA 1
ATOM 786 C C . GLY A 1 101 ? 17.684 3.938 -5.259 1.00 46.94 101 GLY A C 1
ATOM 787 O O . GLY A 1 101 ? 17.647 3.189 -4.288 1.00 46.94 101 GLY A O 1
ATOM 788 N N . ARG A 1 102 ? 18.432 3.680 -6.333 1.00 44.31 102 ARG A N 1
ATOM 789 C CA . ARG A 1 102 ? 19.750 3.071 -6.182 1.00 44.31 102 ARG A CA 1
ATOM 790 C C . ARG A 1 102 ? 20.604 4.135 -5.492 1.00 44.31 102 ARG A C 1
ATOM 792 O O . ARG A 1 102 ? 21.110 5.042 -6.147 1.00 44.31 102 ARG A O 1
ATOM 799 N N . GLY A 1 103 ? 20.684 4.090 -4.161 1.00 42.91 103 GLY A N 1
ATOM 800 C CA . GLY A 1 103 ? 21.709 4.853 -3.450 1.00 42.91 103 GLY A CA 1
ATOM 801 C C . GLY A 1 103 ? 23.076 4.546 -4.077 1.00 42.91 103 GLY A C 1
ATOM 802 O O . GLY A 1 103 ? 23.263 3.427 -4.575 1.00 42.91 103 GLY A O 1
ATOM 803 N N . PRO A 1 104 ? 24.019 5.501 -4.122 1.00 43.59 104 PRO A N 1
ATOM 804 C CA . PRO A 1 104 ? 25.342 5.229 -4.652 1.00 43.59 104 PRO A CA 1
ATOM 805 C C . PRO A 1 104 ? 26.011 4.185 -3.752 1.00 43.59 104 PRO A C 1
ATOM 807 O O . PRO A 1 104 ? 26.548 4.502 -2.696 1.00 43.59 104 PRO A O 1
ATOM 810 N N . VAL A 1 105 ? 25.986 2.918 -4.166 1.00 52.25 105 VAL A N 1
ATOM 811 C CA . VAL A 1 105 ? 27.015 1.957 -3.768 1.00 52.25 105 VAL A CA 1
ATOM 812 C C . VAL A 1 105 ? 28.256 2.276 -4.588 1.00 52.25 105 VAL A C 1
ATOM 814 O O . VAL A 1 105 ? 28.616 1.564 -5.520 1.00 52.25 105 VAL A O 1
ATOM 817 N N . ASP A 1 106 ? 28.893 3.389 -4.235 1.00 47.19 106 ASP A N 1
ATOM 818 C CA . ASP A 1 106 ? 30.287 3.641 -4.566 1.00 47.19 106 ASP A CA 1
ATOM 819 C C . ASP A 1 106 ? 31.135 2.828 -3.577 1.00 47.19 106 ASP A C 1
ATOM 821 O O . ASP A 1 106 ? 31.667 3.319 -2.585 1.00 47.19 106 ASP A O 1
ATOM 825 N N . ILE A 1 107 ? 31.175 1.513 -3.799 1.00 53.62 107 ILE A N 1
ATOM 826 C CA . ILE A 1 107 ? 32.220 0.652 -3.242 1.00 53.62 107 ILE A CA 1
ATOM 827 C C . ILE A 1 107 ? 33.298 0.624 -4.322 1.00 53.62 107 ILE A C 1
ATOM 829 O O . ILE A 1 107 ? 33.362 -0.283 -5.150 1.00 53.62 107 ILE A O 1
ATOM 833 N N . GLY A 1 108 ? 34.060 1.714 -4.373 1.00 53.19 108 GLY A N 1
ATOM 834 C CA . GLY A 1 108 ? 34.866 2.092 -5.525 1.00 53.19 108 GLY A CA 1
ATOM 835 C C . GLY A 1 108 ? 36.248 2.625 -5.168 1.00 53.19 108 GLY A C 1
ATOM 836 O O . GLY A 1 108 ? 36.611 3.685 -5.652 1.00 53.19 108 GLY A O 1
ATOM 837 N N . ARG A 1 109 ? 37.023 1.806 -4.441 1.00 39.28 109 ARG A N 1
ATOM 838 C CA . ARG A 1 109 ? 38.501 1.806 -4.352 1.00 39.28 109 ARG A CA 1
ATOM 839 C C . ARG A 1 109 ? 39.215 2.833 -3.469 1.00 39.28 109 ARG A C 1
ATOM 841 O O . ARG A 1 109 ? 39.041 4.050 -3.655 1.00 39.28 109 ARG A O 1
#

Foldseek 3Di:
DDPPPPPPPPLAEAEDEPDDDDDPCVVVVVVLCVLLCSVPDANKYWYWDADVVQGWIWIWIDGPVGDIDIDIGDDSVPDGSVNSNVVVVVSVVCVVVVNNDPDPPCPDD

Solvent-accessible surface area (backbone atoms only — not comparable to full-atom values): 6814 Å² total; per-residue (Å²): 140,79,82,73,74,79,82,77,68,81,66,48,72,47,78,53,68,73,82,85,89,89,62,87,58,57,67,56,52,51,51,29,52,50,57,20,49,71,77,46,93,56,56,38,34,39,33,50,45,77,43,83,94,77,70,32,37,39,40,36,40,35,38,92,88,70,51,74,48,79,45,82,46,67,56,71,92,75,64,43,32,66,62,52,28,56,54,50,51,51,53,49,52,33,44,76,71,66,62,57,69,79,66,87,80,74,86,71,131

Secondary structure (DSSP, 8-state):
------------EEEE-------TTHHHHHHHHHHHHHTSSS-EEEEEEEETTTTEEEEEEE-TTS-EEEEEE--TTT--HHHHHHHHHHHHHHHHTT-S---------

Sequence (109 aa):
MEESLMNTDPRHVTLLTPMPPGEPEEPALFSRVAQALETLPGPWRVGLTHGVELGWWIVTVYREDGFECTLLLEGLAQQTASS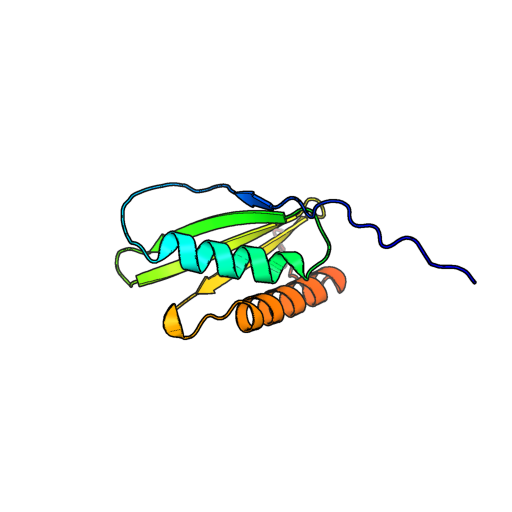IRDQMADALQRHFLGLSGRGPVDIGR

Mean predicted aligned error: 12.52 Å

pLDDT: mean 70.59, std 16.85, range [38.88, 90.25]

Radius of gyration: 16.38 Å; Cα contacts (8 Å, |Δi|>4): 119; chains: 1; bounding box: 56×23×53 Å

Nearest PDB structures (foldseek):
  8fmw-assembly1_W  TM=5.148E-01  e=8.388E-03  Borreliella burgdorferi B31
  7ane-assemb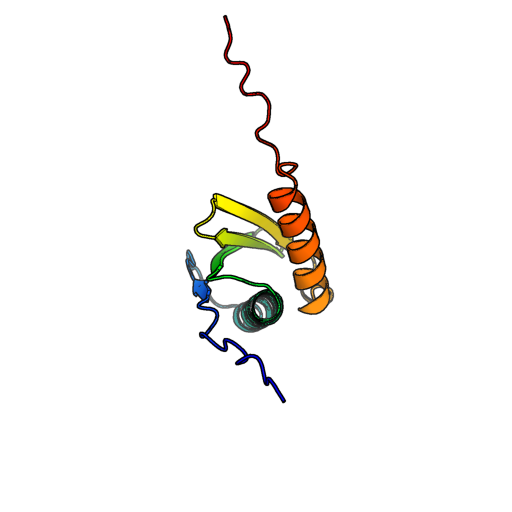ly1_Al  TM=3.573E-01  e=3.204E-01  Leishmania major
  7t4r-assembly1_N  TM=3.171E-01  e=8.604E-01  Human betaherpesvirus 5
  8vb2-assembly1_I  TM=3.729E-01  e=2.311E+00  Pectobacterium phage PhiM1
  4ewf-assembly4_D  TM=3.347E-01  e=2.042E+00  Sphaerobacter thermophilus DSM 20745